Protein AF-A0A0F5MNQ7-F1 (afdb_monomer_lite)

Sequence (77 aa):
MKLLGIADLAKRWDYTKQGIHQKMKIDLEFPKPIAKINEQRIMVFDEKDIIEYELKKRELTDQNYKKWFTHRGCNWN

Foldseek 3Di:
DDKDKLVRLCVQQVHDSVRVVVCVVPPPLPFAFPDQPDPNPIGIGDVVSVVVVCVVPVLRHPVVVVVVVVVVVVPPD

Structure (mmCIF, N/CA/C/O backbone):
data_AF-A0A0F5MNQ7-F1
#
_entry.id   AF-A0A0F5MNQ7-F1
#
loop_
_atom_site.group_PDB
_atom_site.id
_atom_site.type_symbol
_atom_site.label_atom_id
_atom_site.label_alt_id
_atom_site.label_comp_id
_atom_site.label_asym_id
_atom_site.label_entity_id
_atom_site.label_seq_id
_atom_site.pdbx_PDB_ins_code
_atom_site.Cartn_x
_atom_site.Cartn_y
_atom_site.Cartn_z
_atom_site.occupancy
_atom_site.B_iso_or_equiv
_atom_site.auth_seq_id
_atom_site.auth_comp_id
_atom_site.auth_asym_id
_atom_site.auth_atom_id
_atom_site.pdbx_PDB_model_num
ATOM 1 N N . MET A 1 1 ? -17.518 0.693 -3.923 1.00 73.12 1 MET A N 1
ATOM 2 C CA . MET A 1 1 ? -16.374 1.171 -3.120 1.00 73.12 1 MET A CA 1
ATOM 3 C C . MET A 1 1 ? -15.709 -0.056 -2.535 1.00 73.12 1 MET A C 1
ATOM 5 O O . MET A 1 1 ? -16.397 -0.824 -1.873 1.00 73.12 1 MET A O 1
ATOM 9 N N . LYS A 1 2 ? -14.440 -0.303 -2.867 1.00 91.88 2 LYS A N 1
ATOM 10 C CA . LYS A 1 2 ? -13.699 -1.469 -2.384 1.00 91.88 2 LYS A CA 1
ATOM 11 C C . LYS A 1 2 ? -12.516 -0.978 -1.570 1.00 91.88 2 LYS A C 1
ATOM 13 O O . LYS A 1 2 ? -11.838 -0.035 -1.963 1.00 91.88 2 LYS A O 1
ATOM 18 N N . LEU A 1 3 ? -12.339 -1.598 -0.414 1.00 94.38 3 LEU A N 1
ATOM 19 C CA . LEU A 1 3 ? -11.345 -1.214 0.569 1.00 94.38 3 LEU A CA 1
ATOM 20 C C . LEU A 1 3 ? -10.266 -2.278 0.629 1.00 94.38 3 LEU A C 1
ATOM 22 O O . LEU A 1 3 ? -10.575 -3.469 0.630 1.00 94.38 3 LEU A O 1
ATOM 26 N N . LEU A 1 4 ? -9.016 -1.835 0.668 1.00 95.56 4 LEU A N 1
ATOM 27 C CA . LEU A 1 4 ? -7.854 -2.708 0.709 1.00 95.56 4 LEU A CA 1
ATOM 28 C C . LEU A 1 4 ? -7.098 -2.485 2.010 1.00 95.56 4 LEU A C 1
ATOM 30 O O . LEU A 1 4 ? -6.858 -1.349 2.419 1.00 95.56 4 LEU A O 1
ATOM 34 N N . GLY A 1 5 ? -6.715 -3.574 2.665 1.00 95.12 5 GLY A N 1
ATOM 35 C CA . GLY A 1 5 ? -5.766 -3.540 3.767 1.00 95.12 5 GLY A CA 1
ATOM 36 C C . GLY A 1 5 ? -4.338 -3.792 3.290 1.00 95.12 5 GLY A C 1
ATOM 37 O O . GLY A 1 5 ? -4.086 -4.211 2.161 1.00 95.12 5 GLY A O 1
ATOM 38 N N . ILE A 1 6 ? -3.379 -3.645 4.204 1.00 94.69 6 ILE A N 1
ATOM 39 C CA . ILE A 1 6 ? -1.963 -3.970 3.946 1.00 94.69 6 ILE A CA 1
ATOM 40 C C . ILE A 1 6 ? -1.779 -5.410 3.441 1.00 94.69 6 ILE A C 1
ATOM 42 O O . ILE A 1 6 ? -0.909 -5.670 2.614 1.00 94.69 6 ILE A O 1
ATOM 46 N N . ALA A 1 7 ? -2.589 -6.359 3.922 1.00 93.81 7 ALA A N 1
ATOM 47 C CA . ALA A 1 7 ? -2.522 -7.750 3.477 1.00 93.81 7 ALA A CA 1
ATOM 48 C C . ALA A 1 7 ? -2.956 -7.927 2.012 1.00 93.81 7 ALA A C 1
ATOM 50 O O . ALA A 1 7 ? -2.380 -8.760 1.314 1.00 93.81 7 ALA A O 1
ATOM 51 N N . ASP A 1 8 ? -3.930 -7.143 1.550 1.00 95.38 8 ASP A N 1
ATOM 52 C CA . ASP A 1 8 ? -4.385 -7.176 0.161 1.00 95.38 8 ASP A CA 1
ATOM 53 C C . ASP A 1 8 ? -3.333 -6.562 -0.761 1.00 95.38 8 ASP A C 1
ATOM 55 O O . ASP A 1 8 ? -3.000 -7.158 -1.781 1.00 95.38 8 ASP A O 1
ATOM 59 N N . LEU A 1 9 ? -2.735 -5.434 -0.358 1.00 94.50 9 LEU A N 1
ATOM 60 C CA . LEU A 1 9 ? -1.635 -4.797 -1.096 1.00 94.50 9 LEU A CA 1
ATOM 61 C C . LEU A 1 9 ? -0.407 -5.710 -1.196 1.00 94.50 9 LEU A C 1
ATOM 63 O O . LEU A 1 9 ? 0.181 -5.850 -2.265 1.00 94.50 9 LEU A O 1
ATOM 67 N N . ALA A 1 10 ? -0.057 -6.386 -0.099 1.00 94.56 10 ALA A N 1
ATOM 68 C CA . ALA A 1 10 ? 1.034 -7.356 -0.065 1.00 94.56 10 ALA A CA 1
ATOM 69 C C . ALA A 1 10 ? 0.821 -8.491 -1.081 1.00 94.56 10 ALA A C 1
ATOM 71 O O . ALA A 1 10 ? 1.730 -8.811 -1.843 1.00 94.56 10 ALA A O 1
ATOM 72 N N . LYS A 1 11 ? -0.391 -9.059 -1.139 1.00 94.25 11 LYS A N 1
ATOM 73 C CA . LYS A 1 11 ? -0.740 -10.091 -2.129 1.00 94.25 11 LYS A CA 1
ATOM 74 C C . LYS A 1 11 ? -0.750 -9.543 -3.555 1.00 94.25 11 LYS A C 1
ATOM 76 O O . LYS A 1 11 ? -0.257 -10.204 -4.459 1.00 94.25 11 LYS A O 1
ATOM 81 N N . ARG A 1 12 ? -1.308 -8.347 -3.754 1.00 92.94 12 ARG A N 1
ATOM 82 C CA . ARG A 1 12 ? -1.487 -7.724 -5.072 1.00 92.94 12 ARG A CA 1
ATOM 83 C C . ARG A 1 12 ? -0.161 -7.397 -5.753 1.00 92.94 12 ARG A C 1
ATOM 85 O O . ARG A 1 12 ? -0.035 -7.621 -6.950 1.00 92.94 12 ARG A O 1
ATOM 92 N N . TRP A 1 13 ? 0.819 -6.906 -4.998 1.00 92.00 13 TRP A N 1
ATOM 93 C CA . TRP A 1 13 ? 2.121 -6.501 -5.541 1.00 92.00 13 TRP A CA 1
ATOM 94 C C . TRP A 1 13 ? 3.216 -7.553 -5.372 1.00 92.00 13 TRP A C 1
ATOM 96 O O . TRP A 1 13 ? 4.358 -7.316 -5.775 1.00 92.00 13 TRP A O 1
ATOM 106 N N . ASP A 1 14 ? 2.897 -8.695 -4.759 1.00 90.81 14 ASP A N 1
ATOM 107 C CA . ASP A 1 14 ? 3.871 -9.720 -4.381 1.00 90.81 14 ASP A CA 1
ATOM 108 C C . ASP A 1 14 ? 4.997 -9.131 -3.501 1.00 90.81 14 ASP A C 1
ATOM 110 O O . ASP A 1 14 ? 6.185 -9.132 -3.831 1.00 90.81 14 ASP A O 1
ATOM 114 N N . TYR A 1 15 ? 4.591 -8.495 -2.400 1.00 91.00 15 TYR A N 1
ATOM 115 C CA . TYR A 1 15 ? 5.469 -7.912 -1.382 1.00 91.00 15 TYR A CA 1
ATOM 116 C C . TYR A 1 15 ? 5.187 -8.543 -0.021 1.00 91.00 15 TYR A C 1
ATOM 118 O O . TYR A 1 15 ? 4.080 -8.987 0.281 1.00 91.00 15 TYR A O 1
ATOM 126 N N . THR A 1 16 ? 6.171 -8.488 0.874 1.00 93.50 16 THR A N 1
ATOM 127 C CA . THR A 1 16 ? 5.913 -8.730 2.296 1.00 93.50 16 THR A CA 1
ATOM 128 C C . THR A 1 16 ? 5.167 -7.537 2.898 1.00 93.50 16 THR A C 1
ATOM 130 O O . THR A 1 16 ? 5.348 -6.393 2.478 1.00 93.50 16 THR A O 1
ATOM 133 N N . LYS A 1 17 ? 4.368 -7.765 3.949 1.00 93.19 17 LYS A N 1
ATOM 134 C CA . LYS A 1 17 ? 3.701 -6.671 4.685 1.00 93.19 17 LYS A CA 1
ATOM 135 C C . LYS A 1 17 ? 4.706 -5.625 5.189 1.00 93.19 17 LYS A C 1
ATOM 137 O O . LYS A 1 17 ? 4.428 -4.432 5.143 1.00 93.19 17 LYS A O 1
ATOM 142 N N . GLN A 1 18 ? 5.887 -6.069 5.628 1.00 92.25 18 GLN A N 1
ATOM 143 C CA . GLN A 1 18 ? 6.980 -5.181 6.038 1.00 92.25 18 GLN A CA 1
ATOM 144 C C . GLN A 1 18 ? 7.477 -4.314 4.875 1.00 92.25 18 GLN A C 1
ATOM 146 O O . GLN A 1 18 ? 7.653 -3.112 5.059 1.00 92.25 18 GLN A O 1
ATOM 151 N N . GLY A 1 19 ? 7.622 -4.889 3.676 1.00 92.38 19 GLY A N 1
ATOM 152 C CA . GLY A 1 19 ? 7.982 -4.149 2.467 1.00 92.38 19 GLY A CA 1
ATOM 153 C C . GLY A 1 19 ? 6.963 -3.064 2.115 1.00 92.38 19 GLY A C 1
ATOM 154 O O . GLY A 1 19 ? 7.356 -1.951 1.774 1.00 92.38 19 GLY A O 1
ATOM 155 N N . ILE A 1 20 ? 5.663 -3.336 2.290 1.00 93.50 20 ILE A N 1
ATOM 156 C CA . ILE A 1 20 ? 4.615 -2.315 2.130 1.00 93.50 20 ILE A CA 1
ATOM 157 C C . ILE A 1 20 ? 4.801 -1.185 3.145 1.00 93.50 20 ILE A C 1
ATOM 159 O O . ILE A 1 20 ? 4.856 -0.023 2.757 1.00 93.50 20 ILE A O 1
ATOM 163 N N . HIS A 1 21 ? 4.967 -1.505 4.432 1.00 92.44 21 HIS A N 1
ATOM 164 C CA . HIS A 1 21 ? 5.191 -0.486 5.464 1.00 92.44 21 HIS A CA 1
ATOM 165 C C . HIS A 1 21 ? 6.455 0.344 5.223 1.00 92.44 21 HIS A C 1
ATOM 167 O O . HIS A 1 21 ? 6.464 1.538 5.512 1.00 92.44 21 HIS A O 1
ATOM 173 N N . GLN A 1 22 ? 7.522 -0.263 4.704 1.00 92.88 22 GLN A N 1
ATOM 174 C CA . GLN A 1 22 ? 8.725 0.469 4.329 1.00 92.88 22 GLN A CA 1
ATOM 175 C C . GLN A 1 22 ? 8.450 1.391 3.140 1.00 92.88 22 GLN A C 1
ATOM 177 O O . GLN A 1 22 ? 8.802 2.566 3.211 1.00 92.88 22 GLN A O 1
ATOM 182 N N . LYS A 1 23 ? 7.759 0.904 2.098 1.00 91.50 23 LYS A N 1
ATOM 183 C CA . LYS A 1 23 ? 7.377 1.717 0.935 1.00 91.50 23 LYS A CA 1
ATOM 184 C C . LYS A 1 23 ? 6.519 2.915 1.345 1.00 91.50 23 LYS A C 1
ATOM 186 O O . LYS A 1 23 ? 6.820 4.024 0.937 1.00 91.50 23 LYS A O 1
ATOM 191 N N . MET A 1 24 ? 5.566 2.724 2.258 1.00 92.50 24 MET A N 1
ATOM 192 C CA . MET A 1 24 ? 4.771 3.811 2.849 1.00 92.50 24 MET A CA 1
ATOM 193 C C . MET A 1 24 ? 5.603 4.887 3.559 1.00 92.50 24 MET A C 1
ATOM 195 O O . MET A 1 24 ? 5.171 6.031 3.642 1.00 92.50 24 MET A O 1
ATOM 199 N N . LYS A 1 25 ? 6.756 4.525 4.137 1.00 90.25 25 LYS A N 1
ATOM 200 C CA . LYS A 1 25 ? 7.632 5.473 4.844 1.00 90.25 25 LYS A CA 1
ATOM 201 C C . LYS A 1 25 ? 8.541 6.249 3.895 1.00 90.25 25 LYS A C 1
ATOM 203 O O . LYS A 1 25 ? 8.837 7.404 4.173 1.00 90.25 25 LYS A O 1
ATOM 208 N N . ILE A 1 26 ? 9.025 5.600 2.835 1.00 91.38 26 ILE A N 1
ATOM 209 C CA . ILE A 1 26 ? 10.015 6.180 1.911 1.00 91.38 26 ILE A CA 1
ATOM 210 C C . ILE A 1 26 ? 9.368 6.896 0.722 1.00 91.38 26 ILE A C 1
ATOM 212 O O . ILE A 1 26 ? 9.953 7.829 0.182 1.00 91.38 26 ILE A O 1
ATOM 216 N N . ASP A 1 27 ? 8.188 6.449 0.292 1.00 91.81 27 ASP A N 1
ATOM 217 C CA . ASP A 1 27 ? 7.508 6.954 -0.895 1.00 91.81 27 ASP A CA 1
ATOM 218 C C . ASP A 1 27 ? 6.440 7.968 -0.482 1.00 91.81 27 ASP A C 1
ATOM 220 O O . ASP A 1 27 ? 5.369 7.610 0.007 1.00 91.81 27 ASP A O 1
ATOM 224 N N . LEU A 1 28 ? 6.746 9.252 -0.669 1.00 90.25 28 LEU A N 1
ATOM 225 C CA . LEU A 1 28 ? 5.847 10.356 -0.324 1.00 90.25 28 LEU A CA 1
ATOM 226 C C . LEU A 1 28 ? 4.559 10.362 -1.161 1.00 90.25 28 LEU A C 1
ATOM 228 O O . LEU A 1 28 ? 3.571 10.965 -0.745 1.00 90.25 28 LEU A O 1
ATOM 232 N N . GLU A 1 29 ? 4.559 9.697 -2.321 1.00 92.69 29 GLU A N 1
ATOM 233 C CA . GLU A 1 29 ? 3.384 9.573 -3.187 1.00 92.69 29 GLU A CA 1
ATOM 234 C C . GLU A 1 29 ? 2.492 8.387 -2.805 1.00 92.69 29 GLU A C 1
ATOM 236 O O . GLU A 1 29 ? 1.465 8.163 -3.449 1.00 92.69 29 GLU A O 1
ATOM 241 N N . PHE A 1 30 ? 2.867 7.613 -1.780 1.00 94.06 30 PHE A N 1
ATOM 242 C CA . PHE A 1 30 ? 2.078 6.468 -1.351 1.00 94.06 30 PHE A CA 1
ATOM 243 C C . PHE A 1 30 ? 0.671 6.912 -0.897 1.00 94.06 30 PHE A C 1
ATOM 245 O O . PHE A 1 30 ? 0.551 7.861 -0.111 1.00 94.06 30 PHE A O 1
ATOM 252 N N . PRO A 1 31 ? -0.402 6.217 -1.327 1.00 94.62 31 PRO A N 1
ATOM 253 C CA . PRO A 1 31 ? -1.774 6.558 -0.968 1.00 94.62 31 PRO A CA 1
ATOM 254 C C . PRO A 1 31 ? -1.993 6.664 0.538 1.00 94.62 31 PRO A C 1
ATOM 256 O O . PRO A 1 31 ? -1.608 5.788 1.317 1.00 94.62 31 PRO A O 1
ATOM 259 N N . LYS A 1 32 ? -2.645 7.743 0.973 1.00 93.44 32 LYS A N 1
ATOM 260 C CA . LYS A 1 32 ? -2.966 7.917 2.390 1.00 93.44 32 LYS A CA 1
ATOM 2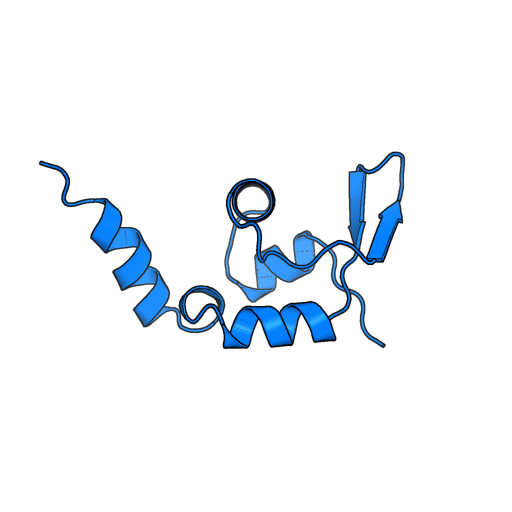61 C C . LYS A 1 32 ? -4.082 6.943 2.780 1.00 93.44 32 LYS A C 1
ATO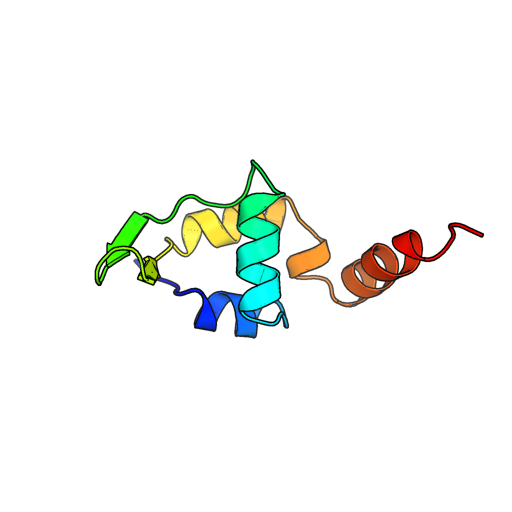M 263 O O . LYS A 1 32 ? -5.037 6.778 2.025 1.00 93.44 32 LYS A O 1
ATOM 268 N N . PRO A 1 33 ? -3.999 6.302 3.956 1.00 94.19 33 PRO A N 1
ATOM 269 C CA . PRO A 1 33 ? -5.082 5.451 4.417 1.00 94.19 33 PRO A CA 1
ATOM 270 C C . PRO A 1 33 ? -6.329 6.297 4.684 1.00 94.19 33 PRO A C 1
ATOM 272 O O . PRO A 1 33 ? -6.253 7.307 5.385 1.00 94.19 33 PRO A O 1
ATOM 275 N N . ILE A 1 34 ? -7.475 5.846 4.176 1.00 94.81 34 ILE A N 1
ATOM 276 C CA . ILE A 1 34 ? -8.778 6.474 4.422 1.00 94.81 34 ILE A CA 1
ATOM 277 C C . ILE A 1 34 ? -9.238 6.279 5.870 1.00 94.81 34 ILE A C 1
ATOM 279 O O . ILE 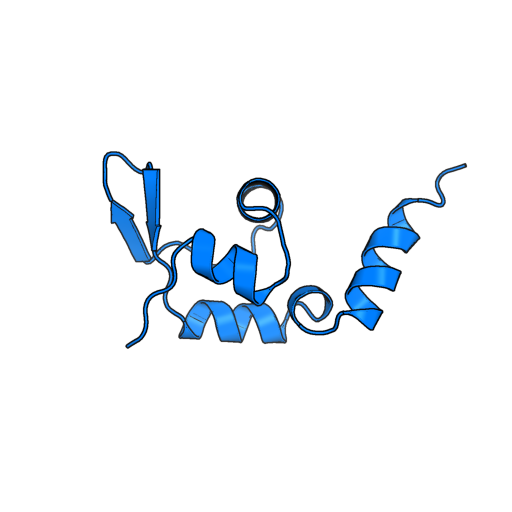A 1 34 ? -10.016 7.070 6.395 1.00 94.81 34 ILE A O 1
ATOM 283 N N . ALA A 1 35 ? -8.758 5.218 6.524 1.00 92.75 35 ALA A N 1
ATOM 284 C CA . ALA A 1 35 ? -9.078 4.909 7.905 1.00 92.75 35 ALA A CA 1
ATOM 285 C C . ALA A 1 35 ? -7.918 4.186 8.593 1.00 92.75 35 ALA A C 1
ATOM 287 O O . ALA A 1 35 ? -7.190 3.386 7.996 1.00 92.75 35 ALA A O 1
ATOM 288 N N . LYS A 1 36 ? -7.787 4.467 9.889 1.00 93.81 36 LYS A N 1
ATOM 289 C CA . LYS A 1 36 ? -6.865 3.811 10.812 1.00 93.81 36 LYS A CA 1
ATOM 290 C C . LYS A 1 36 ? -7.684 3.234 11.962 1.00 93.81 36 LYS A C 1
ATOM 292 O O . LYS A 1 36 ? -8.282 3.988 12.722 1.00 93.81 36 LYS A O 1
ATOM 297 N N . ILE A 1 37 ? -7.732 1.911 12.070 1.00 89.25 37 ILE A N 1
ATOM 298 C CA . ILE A 1 37 ? -8.568 1.178 13.031 1.00 89.25 37 ILE A CA 1
ATOM 299 C C . ILE A 1 37 ? -7.657 0.487 14.054 1.00 89.25 37 ILE A C 1
ATOM 301 O O . ILE A 1 37 ? -6.503 0.177 13.746 1.00 89.25 37 ILE A O 1
ATOM 305 N N . ASN A 1 38 ? -8.181 0.237 15.259 1.00 88.69 38 ASN A N 1
ATOM 306 C CA . ASN A 1 38 ? -7.485 -0.468 16.339 1.00 88.69 38 ASN A CA 1
ATOM 307 C C . ASN A 1 38 ? -6.163 0.221 16.713 1.00 88.69 38 ASN A C 1
ATOM 309 O O . ASN A 1 38 ? -5.085 -0.316 16.462 1.00 88.69 38 ASN A O 1
ATOM 313 N N . GLU A 1 39 ? -6.258 1.457 17.216 1.00 85.12 39 GLU A N 1
ATOM 314 C CA . GLU A 1 39 ? -5.094 2.265 17.619 1.00 85.12 39 GLU A CA 1
ATOM 315 C C . GLU A 1 39 ? -4.026 2.367 16.516 1.00 85.12 39 GLU A C 1
ATOM 317 O O . GLU A 1 39 ? -2.832 2.208 16.750 1.00 85.12 39 GLU A O 1
ATOM 322 N N . GLN A 1 40 ? -4.462 2.615 15.275 1.00 81.94 40 GLN A N 1
ATOM 323 C CA . GLN A 1 40 ? -3.597 2.767 14.094 1.00 81.94 40 GLN A CA 1
ATOM 324 C C . GLN A 1 40 ? -2.906 1.489 13.592 1.00 81.94 40 GLN A C 1
ATOM 326 O O . GLN A 1 40 ? -2.108 1.561 12.655 1.00 81.94 40 GLN A O 1
ATOM 331 N N . ARG A 1 41 ? -3.234 0.312 14.138 1.00 83.44 41 ARG A N 1
ATOM 332 C CA . ARG A 1 41 ? -2.645 -0.968 13.705 1.00 83.44 41 ARG A CA 1
ATOM 333 C C . ARG A 1 41 ? -3.169 -1.446 12.356 1.00 83.44 41 ARG A C 1
ATOM 335 O O . ARG A 1 41 ? -2.447 -2.118 11.622 1.00 83.44 41 ARG A O 1
ATOM 342 N N . ILE A 1 42 ? -4.418 -1.124 12.031 1.00 89.19 42 ILE A N 1
ATOM 343 C CA . ILE A 1 42 ? -5.054 -1.527 10.777 1.00 89.19 42 ILE A CA 1
ATOM 344 C C . ILE A 1 42 ? -5.221 -0.285 9.913 1.00 89.19 42 ILE A C 1
ATOM 346 O O . ILE A 1 42 ? -5.917 0.653 10.290 1.00 89.19 42 ILE A O 1
ATOM 350 N N . MET A 1 43 ? -4.580 -0.292 8.748 1.00 93.94 43 MET A N 1
ATOM 351 C CA . MET A 1 43 ? -4.700 0.763 7.747 1.00 93.94 43 MET A CA 1
ATOM 352 C C . MET A 1 43 ? -5.528 0.261 6.577 1.00 93.94 43 MET A C 1
ATOM 354 O O . MET A 1 43 ? -5.295 -0.845 6.081 1.00 93.94 43 MET A O 1
ATOM 358 N N . VAL A 1 44 ? -6.483 1.088 6.167 1.00 94.38 44 VAL A N 1
ATOM 359 C CA . VAL A 1 44 ? -7.416 0.801 5.082 1.00 94.38 44 VAL A CA 1
ATOM 360 C C . VAL A 1 44 ? -7.264 1.871 4.011 1.00 94.38 44 VAL A C 1
ATOM 362 O O . VAL A 1 44 ? -7.189 3.055 4.336 1.00 94.38 44 VAL A O 1
ATOM 365 N N . PHE A 1 45 ? -7.222 1.453 2.752 1.00 95.62 45 PHE A N 1
ATOM 366 C CA . PHE A 1 45 ? -7.005 2.299 1.581 1.00 95.62 45 PHE A CA 1
ATOM 367 C C . PHE A 1 45 ? -8.173 2.152 0.607 1.00 95.62 45 PHE A C 1
ATOM 369 O O . PHE A 1 45 ? -8.761 1.069 0.508 1.00 95.62 45 PHE A O 1
ATOM 376 N N . ASP A 1 46 ? -8.501 3.226 -0.111 1.00 95.88 46 ASP A N 1
ATOM 377 C CA . ASP A 1 46 ? -9.435 3.145 -1.233 1.00 95.88 46 ASP A CA 1
ATOM 378 C C . ASP A 1 46 ? -8.736 2.471 -2.418 1.00 95.88 46 ASP A C 1
ATOM 380 O O . ASP A 1 46 ? -7.610 2.818 -2.776 1.00 95.88 46 ASP A O 1
ATOM 384 N N . GLU A 1 47 ? -9.394 1.490 -3.032 1.00 95.56 47 GLU A N 1
ATOM 385 C CA . GLU A 1 47 ? -8.864 0.822 -4.218 1.00 95.56 47 GLU A CA 1
ATOM 386 C C . GLU A 1 47 ? -8.602 1.797 -5.379 1.00 95.56 47 GLU A C 1
ATOM 388 O O . GLU A 1 47 ? -7.669 1.571 -6.146 1.00 95.56 47 GLU A O 1
ATOM 393 N N . LYS A 1 48 ? -9.365 2.890 -5.504 1.00 94.88 48 LYS A N 1
ATOM 394 C CA . LYS A 1 48 ? -9.144 3.896 -6.553 1.00 94.88 48 LYS A CA 1
ATOM 395 C C . LYS A 1 48 ? -7.789 4.582 -6.412 1.00 94.88 48 LYS A C 1
ATOM 397 O O . LYS A 1 48 ? -7.028 4.595 -7.374 1.00 94.88 48 LYS A O 1
ATOM 402 N N . ASP A 1 49 ? -7.459 5.057 -5.213 1.00 94.75 49 ASP A N 1
ATOM 403 C CA . ASP A 1 49 ? -6.173 5.713 -4.943 1.00 94.75 49 ASP A CA 1
ATOM 404 C C . ASP A 1 49 ? -5.003 4.746 -5.168 1.00 94.75 49 ASP A C 1
ATOM 406 O O . ASP A 1 49 ? -3.940 5.127 -5.661 1.00 94.75 49 ASP A O 1
ATOM 410 N N . ILE A 1 50 ? -5.209 3.464 -4.842 1.00 95.31 50 ILE A N 1
ATOM 411 C CA . ILE A 1 50 ? -4.244 2.396 -5.111 1.00 95.31 50 ILE A CA 1
ATOM 412 C C . ILE A 1 50 ? -4.023 2.219 -6.618 1.00 95.31 50 ILE A C 1
ATOM 414 O O . ILE A 1 50 ? -2.875 2.166 -7.049 1.00 95.31 50 ILE A O 1
ATOM 418 N N . ILE A 1 51 ? -5.087 2.166 -7.423 1.00 93.88 51 ILE A N 1
ATOM 419 C CA . ILE A 1 51 ? -4.981 2.040 -8.885 1.00 93.88 51 ILE A CA 1
ATOM 420 C C . ILE A 1 51 ? -4.279 3.263 -9.487 1.00 93.88 51 ILE A C 1
ATOM 422 O O . ILE A 1 51 ? -3.394 3.116 -10.328 1.00 93.88 51 ILE A O 1
ATOM 426 N N . GLU A 1 52 ? -4.620 4.475 -9.048 1.00 94.38 52 GLU A N 1
ATOM 427 C CA . GLU A 1 52 ? -3.962 5.697 -9.527 1.00 94.38 52 GLU A CA 1
ATOM 428 C C . GLU A 1 52 ? -2.468 5.727 -9.190 1.00 94.38 52 GLU A C 1
ATOM 430 O O . GLU A 1 52 ? -1.647 6.191 -9.987 1.00 94.38 52 GLU A O 1
ATOM 435 N N . TYR A 1 53 ? -2.098 5.201 -8.026 1.00 94.44 53 TYR A N 1
ATOM 436 C CA . TYR A 1 53 ? -0.707 5.038 -7.632 1.00 94.44 53 TYR A CA 1
ATOM 437 C C . TYR A 1 53 ? 0.019 3.977 -8.473 1.00 94.44 53 TYR A C 1
ATOM 439 O O . TYR A 1 53 ? 1.139 4.220 -8.926 1.00 94.44 53 TYR A O 1
ATOM 447 N N . GLU A 1 54 ? -0.624 2.842 -8.764 1.00 92.88 54 GLU A N 1
ATOM 448 C CA . GLU A 1 54 ? -0.087 1.790 -9.642 1.00 92.88 54 GLU A CA 1
ATOM 449 C C . GLU A 1 54 ? 0.239 2.320 -11.046 1.00 92.88 54 GLU A C 1
ATOM 451 O O . GLU A 1 54 ? 1.295 2.003 -11.594 1.00 92.88 54 GLU A O 1
ATOM 456 N N . LEU A 1 55 ? -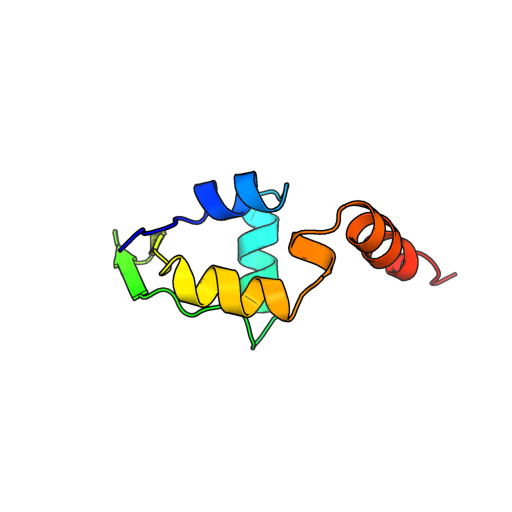0.604 3.195 -11.604 1.00 91.19 55 LEU A N 1
ATOM 457 C CA . LEU A 1 55 ? -0.362 3.810 -12.916 1.00 91.19 55 LEU A CA 1
ATOM 458 C C . LEU A 1 55 ? 0.936 4.633 -12.964 1.00 91.19 55 LEU A C 1
ATOM 460 O O . LEU A 1 55 ? 1.555 4.750 -14.023 1.00 91.19 55 LEU A O 1
ATOM 464 N N . LYS A 1 56 ? 1.368 5.187 -11.826 1.00 89.31 56 LYS A N 1
ATOM 465 C CA . LYS A 1 56 ? 2.605 5.977 -11.708 1.00 89.31 56 LYS A CA 1
ATOM 466 C C . LYS A 1 56 ? 3.836 5.118 -11.404 1.00 89.31 56 LYS A C 1
ATOM 468 O O . LYS A 1 56 ? 4.959 5.578 -11.605 1.00 89.31 56 LYS A O 1
ATOM 473 N N . LYS A 1 57 ? 3.645 3.888 -10.918 1.00 87.00 57 LYS A N 1
ATOM 474 C CA . LYS A 1 57 ? 4.698 3.009 -10.387 1.00 87.00 57 LYS A CA 1
ATOM 475 C C . LYS A 1 57 ? 4.664 1.649 -11.078 1.00 87.00 57 LYS A C 1
ATOM 477 O O . LYS A 1 57 ? 4.103 0.672 -10.578 1.00 87.00 57 LYS A O 1
ATOM 482 N N . ARG A 1 58 ? 5.301 1.582 -12.250 1.00 82.75 58 ARG A N 1
ATOM 483 C CA . ARG A 1 58 ? 5.330 0.375 -13.097 1.00 82.75 58 ARG A CA 1
ATOM 484 C C . ARG A 1 58 ? 5.918 -0.839 -12.368 1.00 82.75 58 ARG A C 1
ATOM 486 O O . ARG A 1 58 ? 5.560 -1.965 -12.695 1.00 82.75 58 ARG A O 1
ATOM 493 N N . GLU A 1 59 ? 6.767 -0.635 -11.359 1.00 84.38 59 GLU A N 1
ATOM 494 C CA . GLU A 1 59 ? 7.377 -1.706 -10.563 1.00 84.38 59 GLU A CA 1
ATOM 495 C C . GLU A 1 59 ? 6.395 -2.479 -9.674 1.00 84.38 59 GLU A C 1
ATOM 497 O O . GLU A 1 59 ? 6.744 -3.543 -9.166 1.00 84.38 59 GLU A O 1
ATOM 502 N N . LEU A 1 60 ? 5.178 -1.970 -9.472 1.00 84.19 60 LEU A N 1
ATOM 503 C CA . LEU A 1 60 ? 4.166 -2.629 -8.645 1.00 84.19 60 LEU A CA 1
ATOM 504 C C . LEU A 1 60 ? 3.367 -3.684 -9.409 1.00 84.19 60 LEU A C 1
ATOM 506 O O . LEU A 1 60 ? 2.914 -4.659 -8.812 1.00 84.19 60 LEU A O 1
ATOM 510 N N . THR A 1 61 ? 3.202 -3.494 -10.718 1.00 83.25 61 THR A N 1
ATOM 511 C CA . THR A 1 61 ? 2.335 -4.329 -11.559 1.00 83.25 61 THR A CA 1
ATOM 512 C C . THR A 1 61 ? 3.103 -5.103 -12.625 1.00 83.25 61 THR A C 1
ATOM 514 O O . THR A 1 61 ? 2.658 -6.169 -13.038 1.00 83.25 61 THR A O 1
ATOM 517 N N . ASP A 1 62 ? 4.258 -4.603 -13.074 1.00 84.75 62 ASP A N 1
ATOM 518 C CA . ASP A 1 62 ? 5.111 -5.285 -14.046 1.00 84.75 62 ASP A CA 1
ATOM 519 C C . ASP A 1 62 ? 6.247 -6.019 -13.321 1.00 84.75 62 ASP A C 1
ATOM 521 O O . ASP A 1 62 ? 7.223 -5.419 -12.866 1.00 84.75 62 ASP A O 1
ATOM 525 N N . GLN A 1 63 ? 6.130 -7.346 -13.222 1.00 78.06 63 GLN A N 1
ATOM 526 C CA . GLN A 1 63 ? 7.125 -8.189 -12.552 1.00 78.06 63 GLN A CA 1
ATOM 527 C C . GLN A 1 63 ? 8.499 -8.167 -13.239 1.00 78.06 63 GLN A C 1
ATOM 529 O O . GLN A 1 63 ? 9.518 -8.313 -12.560 1.00 78.06 63 GLN A O 1
ATOM 534 N N . ASN A 1 64 ? 8.559 -7.978 -14.561 1.00 76.75 64 ASN A N 1
ATOM 535 C CA . ASN A 1 64 ? 9.828 -7.904 -15.287 1.00 76.75 64 ASN A CA 1
ATOM 536 C C . ASN A 1 64 ? 10.526 -6.576 -14.992 1.00 76.75 64 ASN A C 1
ATOM 538 O O . ASN A 1 64 ? 11.720 -6.558 -14.677 1.00 76.75 64 ASN A O 1
ATOM 542 N N . TYR A 1 65 ? 9.766 -5.478 -15.002 1.00 77.94 65 TYR A N 1
ATOM 543 C CA . TYR A 1 65 ? 10.273 -4.168 -14.605 1.00 77.94 65 TYR A CA 1
ATOM 544 C C . TYR A 1 65 ? 10.681 -4.141 -13.129 1.00 77.94 65 TYR A C 1
ATOM 546 O O . TYR A 1 65 ? 11.749 -3.629 -12.804 1.00 77.94 65 TYR A O 1
ATOM 554 N N . LYS A 1 66 ? 9.896 -4.764 -12.240 1.00 80.44 66 LYS A N 1
ATOM 555 C CA . LYS A 1 66 ? 10.221 -4.925 -10.816 1.00 80.44 66 LYS A CA 1
ATOM 556 C C . LYS A 1 66 ? 11.562 -5.625 -10.630 1.00 80.44 66 LYS A C 1
ATOM 558 O O . LYS A 1 66 ? 12.427 -5.095 -9.942 1.00 80.44 66 LYS A O 1
ATOM 563 N N . LYS A 1 67 ? 11.777 -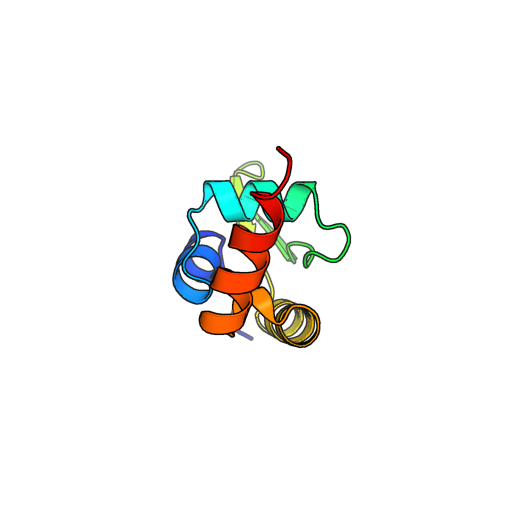6.772 -11.288 1.00 76.06 67 LYS A N 1
ATOM 564 C CA . LYS A 1 67 ? 13.053 -7.504 -11.224 1.00 76.06 67 LYS A CA 1
ATOM 565 C C . LYS A 1 67 ? 14.217 -6.625 -11.669 1.00 76.06 67 LYS A C 1
ATOM 567 O O . LYS A 1 67 ? 15.204 -6.535 -10.945 1.00 76.06 67 LYS A O 1
ATOM 572 N N . TRP A 1 68 ? 14.092 -5.940 -12.803 1.00 75.56 68 TRP A N 1
ATOM 573 C CA . TRP A 1 68 ? 15.121 -5.017 -13.283 1.00 75.56 68 TRP A CA 1
ATOM 574 C C . TRP A 1 68 ? 15.373 -3.852 -12.311 1.00 75.56 68 TRP A C 1
ATOM 576 O O . TRP A 1 68 ? 16.525 -3.529 -12.029 1.00 75.56 68 TRP A O 1
ATOM 586 N N . PHE A 1 69 ? 14.314 -3.258 -11.755 1.00 73.25 69 PHE A N 1
ATOM 587 C CA . PHE A 1 69 ? 14.383 -2.123 -10.833 1.00 73.25 69 PHE A CA 1
ATOM 588 C C . PHE A 1 69 ? 15.052 -2.514 -9.512 1.00 73.25 69 PHE A C 1
ATOM 590 O O . PHE A 1 69 ? 15.936 -1.808 -9.033 1.00 73.25 69 PHE A O 1
ATOM 597 N N . THR A 1 70 ? 14.693 -3.674 -8.955 1.00 70.44 70 THR A N 1
ATOM 598 C CA . THR A 1 70 ? 15.303 -4.208 -7.732 1.00 70.44 70 THR A CA 1
ATOM 599 C C . THR A 1 70 ? 16.769 -4.597 -7.945 1.00 70.44 70 THR A C 1
ATOM 601 O O . THR A 1 70 ? 17.591 -4.316 -7.080 1.00 70.44 70 THR A O 1
ATOM 604 N N . HIS A 1 71 ? 17.133 -5.176 -9.098 1.00 64.56 71 HIS A N 1
ATOM 605 C CA . HIS A 1 71 ? 18.519 -5.587 -9.375 1.00 64.56 71 HIS A CA 1
ATOM 606 C C . HIS A 1 71 ? 19.435 -4.430 -9.801 1.00 64.56 71 HIS A C 1
ATOM 608 O O . HIS A 1 71 ? 20.639 -4.500 -9.567 1.00 64.56 71 HIS A O 1
ATOM 614 N N . ARG A 1 72 ? 18.905 -3.332 -10.362 1.00 57.50 72 ARG A N 1
ATOM 615 C CA . ARG A 1 72 ? 19.709 -2.129 -10.656 1.00 57.50 72 ARG A CA 1
ATOM 616 C C . ARG A 1 72 ? 20.333 -1.505 -9.406 1.00 57.50 72 ARG A C 1
ATOM 618 O O . ARG A 1 72 ? 21.383 -0.881 -9.514 1.00 57.50 72 ARG A O 1
ATOM 625 N N . GLY A 1 73 ? 19.717 -1.691 -8.238 1.00 52.84 73 GLY A N 1
ATOM 626 C CA . GLY A 1 73 ? 20.249 -1.231 -6.954 1.00 52.84 73 GLY A CA 1
ATOM 627 C C . GLY A 1 73 ? 21.458 -2.022 -6.434 1.00 52.84 73 GLY A C 1
ATOM 628 O O . GLY A 1 73 ? 22.096 -1.563 -5.494 1.00 52.84 73 GLY A O 1
ATOM 629 N N . CYS A 1 74 ? 21.796 -3.172 -7.034 1.00 48.59 74 CYS A N 1
ATOM 630 C CA . CYS A 1 74 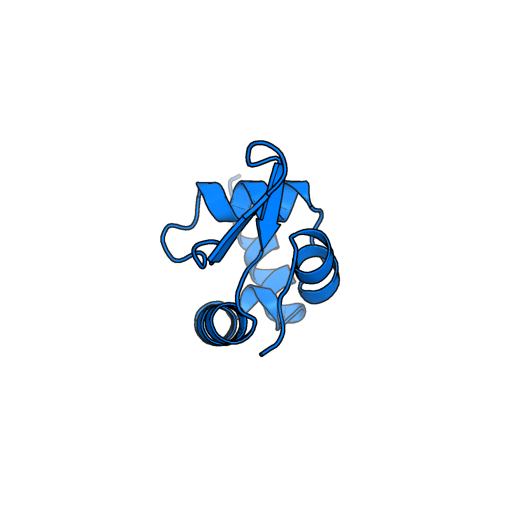? 22.900 -4.037 -6.596 1.00 48.59 74 CYS A CA 1
ATOM 631 C C . CYS A 1 74 ? 24.228 -3.827 -7.353 1.00 48.59 74 CYS A C 1
ATOM 633 O O . CYS A 1 74 ? 25.179 -4.546 -7.077 1.00 48.59 74 CYS A O 1
ATOM 635 N N . ASN A 1 75 ? 24.331 -2.842 -8.256 1.00 41.97 75 ASN A N 1
ATOM 636 C CA . ASN A 1 75 ? 25.601 -2.456 -8.897 1.00 41.97 75 ASN A CA 1
ATOM 637 C C . ASN A 1 75 ? 26.242 -1.235 -8.210 1.00 41.97 75 ASN A C 1
ATOM 639 O O . ASN A 1 75 ? 26.557 -0.239 -8.856 1.00 41.97 75 ASN A O 1
ATOM 643 N N . TRP A 1 76 ? 26.432 -1.318 -6.894 1.00 45.28 76 TRP A N 1
ATOM 644 C CA . TRP A 1 76 ? 27.430 -0.511 -6.190 1.00 45.28 76 TRP A CA 1
ATOM 645 C C . TRP A 1 76 ? 28.537 -1.467 -5.752 1.00 45.28 76 TRP A C 1
ATOM 647 O O . TRP A 1 76 ? 28.451 -2.073 -4.686 1.00 45.28 76 TRP A O 1
ATOM 657 N N . ASN A 1 77 ? 29.501 -1.657 -6.654 1.00 36.88 77 ASN A N 1
ATOM 658 C CA . ASN A 1 77 ? 30.808 -2.238 -6.365 1.00 36.88 77 ASN A CA 1
ATOM 659 C C . ASN A 1 77 ? 31.781 -1.082 -6.126 1.00 36.88 77 ASN A C 1
ATOM 661 O O . ASN A 1 77 ? 31.713 -0.125 -6.934 1.00 36.88 77 ASN A O 1
#

pLDDT: mean 86.09, std 13.32, range [36.88, 95.88]

Radius of gyration: 13.43 Å; chains: 1; bounding box: 47×20×33 Å

Organism: NCBI:txid1607817

Secondary structure (DSSP, 8-state):
--EEEHHHHHHHHT--HHHHHHHHHH-TTSPPPSEEETTTTEEEEEHHHHHHHHHH-GGGT-HHHHHHHHHHTT---